Protein AF-A0A150AHQ7-F1 (afdb_monomer)

Nearest PDB structures (foldseek):
  6p7l-assembly1_D  TM=4.219E-01  e=3.332E-02  Streptomyces sp. CM020
  6p7l-assembly1_A  TM=2.938E-01  e=3.131E-02  Streptomyces sp. CM020
  6p7l-assembly2_C  TM=2.976E-01  e=4.847E-02  Streptomyces sp. CM020
  3eby-assembly1_A  TM=2.544E-01  e=2.152E-02  Novosphingobium aromaticivorans DSM 12444
  3d6l-assembly1_A  TM=4.785E-01  e=8.053E-01  Campylobacter jejuni

Sequence (158 aa):
MKNIIIILFLFGAMKSNAQSYNETDSLYLIAFEKYSIQLDSFYTKYSENNEQYSMIFIERTDLIKNLPDSIGERKIVTLNNENLKEVYKKYDWKLIQLKVFPIEIKKGQIEITFIPYHGEMDKKGNLNLGLSDWTNIFFQYDCNQKKWIYERTENGGI

Radius of gyration: 21.39 Å; Cα contacts (8 Å, |Δi|>4): 233; chains: 1; bounding box: 39×86×50 Å

Structure (mmCIF, N/CA/C/O backbone):
data_AF-A0A150AHQ7-F1
#
_entry.id   AF-A0A150AHQ7-F1
#
loop_
_atom_site.group_PDB
_atom_site.id
_atom_site.type_symbol
_atom_site.label_atom_id
_atom_site.label_alt_id
_atom_site.label_comp_id
_atom_site.label_asym_id
_atom_site.label_entity_id
_atom_site.label_seq_id
_atom_site.pdbx_PDB_ins_code
_atom_site.Cartn_x
_atom_site.Cartn_y
_atom_site.Cartn_z
_atom_site.occupancy
_atom_site.B_iso_or_equiv
_atom_site.auth_seq_id
_atom_site.auth_comp_id
_atom_site.auth_asym_id
_atom_site.auth_atom_id
_atom_site.pdbx_PDB_model_num
ATOM 1 N N . MET A 1 1 ? -12.452 69.415 8.967 1.00 41.22 1 MET A N 1
ATOM 2 C CA . MET A 1 1 ? -12.583 68.598 7.741 1.00 41.22 1 MET A CA 1
ATOM 3 C C . MET A 1 1 ? -12.305 67.148 8.103 1.00 41.22 1 MET A C 1
ATOM 5 O O . MET A 1 1 ? -11.332 66.889 8.795 1.00 41.22 1 MET A O 1
ATOM 9 N N . LYS A 1 2 ? -13.234 66.256 7.744 1.00 40.34 2 LYS A N 1
ATOM 10 C CA . LYS A 1 2 ? -13.235 64.817 8.046 1.00 40.34 2 LYS A CA 1
ATOM 11 C C . LYS A 1 2 ? -12.168 64.101 7.213 1.00 40.34 2 LYS A C 1
ATOM 13 O O . LYS A 1 2 ? -12.232 64.210 5.997 1.00 40.34 2 LYS A O 1
ATOM 18 N N . ASN A 1 3 ? -11.310 63.302 7.844 1.00 41.50 3 ASN A N 1
ATOM 19 C CA . ASN A 1 3 ? -10.583 62.226 7.168 1.00 41.50 3 ASN A CA 1
ATOM 20 C C . ASN A 1 3 ? -11.010 60.905 7.812 1.00 41.50 3 AS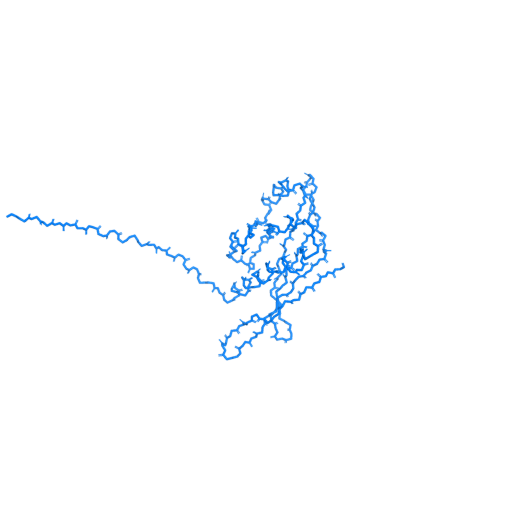N A C 1
ATOM 22 O O . ASN A 1 3 ? -10.592 60.576 8.918 1.00 41.50 3 ASN A O 1
ATOM 26 N N . ILE A 1 4 ? -11.912 60.193 7.137 1.00 53.56 4 ILE A N 1
ATOM 27 C CA . ILE A 1 4 ? -12.316 58.831 7.486 1.00 53.56 4 ILE A CA 1
ATOM 28 C C . ILE A 1 4 ? -11.344 57.894 6.769 1.00 53.56 4 ILE A C 1
ATOM 30 O O . ILE A 1 4 ? -11.283 57.882 5.542 1.00 53.56 4 ILE A O 1
ATOM 34 N N . ILE A 1 5 ? -10.580 57.131 7.545 1.00 46.94 5 ILE A N 1
ATOM 35 C CA . ILE A 1 5 ? -9.763 56.020 7.060 1.00 46.94 5 ILE A CA 1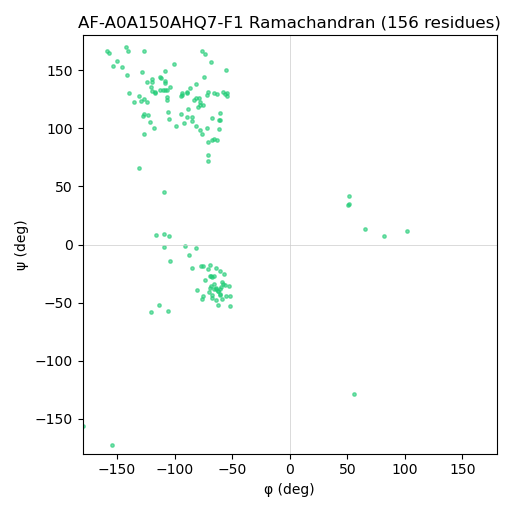
ATOM 36 C C . ILE A 1 5 ? -10.704 54.823 6.871 1.00 46.94 5 ILE A C 1
ATOM 38 O O . ILE A 1 5 ? -11.312 54.358 7.832 1.00 46.94 5 ILE A O 1
ATOM 42 N N . ILE A 1 6 ? -10.835 54.331 5.638 1.00 47.34 6 ILE A N 1
ATOM 43 C CA . ILE A 1 6 ? -11.558 53.093 5.325 1.00 47.34 6 ILE A CA 1
ATOM 44 C C . ILE A 1 6 ? -10.513 51.981 5.192 1.00 47.34 6 ILE A C 1
ATOM 46 O O . ILE A 1 6 ? -9.823 51.892 4.181 1.00 47.34 6 ILE A O 1
ATOM 50 N N . ILE A 1 7 ? -10.378 51.145 6.224 1.00 50.25 7 ILE A N 1
ATOM 51 C CA . ILE A 1 7 ? -9.621 49.889 6.142 1.00 50.25 7 ILE A CA 1
ATOM 52 C C . ILE A 1 7 ? -10.578 48.830 5.592 1.00 50.25 7 ILE A C 1
ATOM 54 O O . ILE A 1 7 ? -11.490 48.380 6.284 1.00 50.25 7 ILE A O 1
ATOM 58 N N . LEU A 1 8 ? -10.385 48.455 4.327 1.00 45.03 8 LEU A N 1
ATOM 59 C CA . LEU A 1 8 ? -11.092 47.347 3.693 1.00 45.03 8 LEU A CA 1
ATOM 60 C C . LEU A 1 8 ? -10.456 46.027 4.166 1.00 45.03 8 LEU A C 1
ATOM 62 O O . LEU A 1 8 ? -9.418 45.608 3.658 1.00 45.03 8 LEU A O 1
ATOM 66 N N . PHE A 1 9 ? -11.065 45.371 5.154 1.00 46.94 9 PHE A N 1
ATOM 67 C CA . PHE A 1 9 ? -10.734 43.988 5.506 1.00 46.94 9 PHE A CA 1
ATOM 68 C C . PHE A 1 9 ? -11.362 43.054 4.461 1.00 46.94 9 PHE A C 1
ATOM 70 O O . PHE A 1 9 ? -12.534 42.688 4.548 1.00 46.94 9 PHE A O 1
ATOM 77 N N . LEU A 1 10 ? -10.582 42.682 3.445 1.00 46.69 10 LEU A N 1
ATOM 78 C CA . LEU A 1 10 ? -10.907 41.580 2.541 1.00 46.69 10 LEU A CA 1
ATOM 79 C C . LEU A 1 10 ? -10.743 40.261 3.308 1.00 46.69 10 LEU A C 1
ATOM 81 O O . LEU A 1 10 ? -9.676 39.651 3.311 1.00 46.69 10 LEU A O 1
ATOM 85 N N . PHE A 1 11 ? -11.812 39.820 3.971 1.00 52.62 11 PHE A N 1
ATOM 86 C CA . PHE A 1 11 ? -11.950 38.433 4.407 1.00 52.62 11 PHE A CA 1
ATOM 87 C C . PHE A 1 11 ? -12.088 37.555 3.160 1.00 52.62 11 PHE A C 1
ATOM 89 O O . PHE A 1 11 ? -13.183 37.321 2.649 1.00 52.62 11 PHE A O 1
ATOM 96 N N . GLY A 1 12 ? -10.952 37.090 2.642 1.00 49.53 12 GLY A N 1
ATOM 97 C CA . GLY A 1 12 ? -10.919 35.977 1.709 1.00 49.53 12 GLY A CA 1
ATOM 98 C C . GLY A 1 12 ? -11.502 34.757 2.410 1.00 49.53 12 GLY A C 1
ATOM 99 O O . GLY A 1 12 ? -10.880 34.201 3.311 1.00 49.53 12 GLY A O 1
ATOM 100 N N . ALA A 1 13 ? -12.714 34.364 2.022 1.00 52.66 13 ALA A N 1
ATOM 101 C CA . ALA A 1 13 ? -13.303 33.100 2.422 1.00 52.66 13 ALA A CA 1
ATOM 102 C C . ALA A 1 13 ? -12.439 31.967 1.849 1.00 52.66 13 ALA A C 1
ATOM 104 O O . ALA A 1 13 ? -12.650 31.508 0.727 1.00 52.66 13 ALA A O 1
ATOM 105 N N . MET A 1 14 ? -11.435 31.535 2.613 1.00 49.03 14 MET A N 1
ATOM 106 C CA . MET A 1 14 ? -10.787 30.252 2.398 1.00 49.03 14 MET A CA 1
ATOM 107 C C . MET A 1 14 ? -11.865 29.190 2.595 1.00 49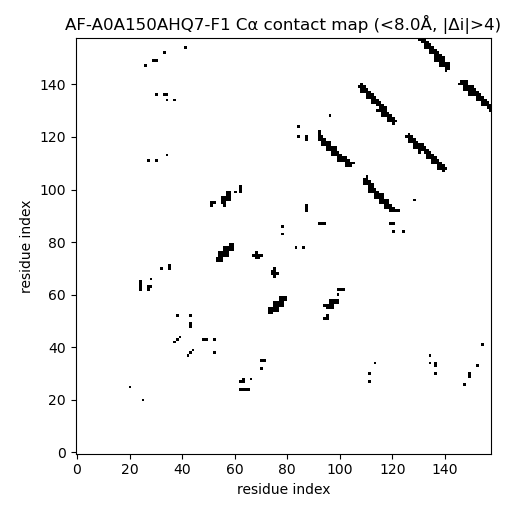.03 14 MET A C 1
ATOM 109 O O . MET A 1 14 ? -12.222 28.850 3.720 1.00 49.03 14 MET A O 1
ATOM 113 N N . LYS A 1 15 ? -12.428 28.689 1.492 1.00 39.56 15 LYS A N 1
ATOM 114 C CA . LYS A 1 15 ? -13.170 27.432 1.510 1.00 39.56 15 LYS A CA 1
ATOM 115 C C . LYS A 1 15 ? -12.154 26.342 1.827 1.00 39.56 15 LYS A C 1
ATOM 117 O O . LYS A 1 15 ? -11.504 25.817 0.927 1.00 39.56 15 LYS A O 1
ATOM 122 N N . SER A 1 16 ? -11.973 26.039 3.109 1.00 45.16 16 SER A N 1
ATOM 123 C CA . SER A 1 16 ? -11.368 24.780 3.504 1.00 45.16 16 SER A CA 1
ATOM 124 C C . SER A 1 16 ? -12.294 23.686 2.982 1.00 45.16 16 SER A C 1
ATOM 126 O O . SER A 1 16 ? -13.411 23.500 3.461 1.00 45.16 16 SER A O 1
ATOM 128 N N . ASN A 1 17 ? -11.860 22.981 1.940 1.00 41.31 17 ASN A N 1
ATOM 129 C CA . ASN A 1 17 ? -12.479 21.723 1.549 1.00 41.31 17 ASN A CA 1
ATOM 130 C C . ASN A 1 17 ? -12.116 20.688 2.620 1.00 41.31 17 ASN A C 1
ATOM 132 O O . ASN A 1 17 ? -11.289 19.810 2.398 1.00 41.31 17 ASN A O 1
ATOM 136 N N . ALA A 1 18 ? -12.706 20.817 3.808 1.00 42.59 18 ALA A N 1
ATOM 137 C CA . ALA A 1 18 ? -12.769 19.742 4.778 1.00 42.59 18 ALA A CA 1
ATOM 138 C C . ALA A 1 18 ? -13.745 18.705 4.213 1.00 42.59 18 ALA A C 1
ATOM 140 O O . ALA A 1 18 ? -14.920 18.670 4.571 1.00 42.59 18 ALA A O 1
ATOM 141 N N . GLN A 1 19 ? -13.291 17.914 3.239 1.00 52.06 19 GLN A N 1
ATOM 142 C CA . GLN A 1 19 ? -14.011 16.709 2.857 1.00 52.06 19 GLN A CA 1
ATOM 143 C C . GLN A 1 19 ? -14.055 15.826 4.105 1.00 52.06 19 GLN A C 1
ATOM 145 O O . GLN A 1 19 ? -13.013 15.406 4.606 1.00 52.06 19 GLN A O 1
ATOM 150 N N . SER A 1 20 ? -15.249 15.618 4.664 1.00 51.00 20 SER A N 1
ATOM 151 C CA . SER A 1 20 ? -15.403 14.722 5.803 1.00 51.00 20 SER A CA 1
ATOM 152 C C . SER A 1 20 ? -15.119 13.306 5.317 1.00 51.00 20 SER A C 1
ATOM 154 O O . SER A 1 20 ? -15.907 12.744 4.553 1.00 51.00 20 SER A O 1
ATOM 156 N N . TYR A 1 21 ? -13.987 12.746 5.729 1.00 58.97 21 TYR A N 1
ATOM 157 C CA . TYR A 1 21 ? -13.704 11.328 5.553 1.00 58.97 21 TYR A CA 1
ATOM 158 C C . TYR A 1 21 ? -14.846 10.521 6.172 1.00 58.97 21 TYR A C 1
ATOM 160 O O . TYR A 1 21 ? -15.255 10.796 7.304 1.00 58.97 21 TYR A O 1
ATOM 168 N N . ASN A 1 22 ? -15.394 9.561 5.427 1.00 69.56 22 ASN A N 1
ATOM 169 C CA . ASN A 1 22 ? -16.320 8.610 6.033 1.00 69.56 22 ASN A CA 1
ATOM 170 C C . ASN A 1 22 ? -15.523 7.611 6.906 1.00 69.56 22 ASN A C 1
ATOM 172 O O . ASN A 1 22 ? -14.299 7.516 6.800 1.00 69.56 22 ASN A O 1
ATOM 176 N N . GLU A 1 23 ? -16.199 6.883 7.797 1.00 72.69 23 GLU A N 1
ATOM 177 C CA . GLU A 1 23 ? -15.543 5.949 8.730 1.00 72.69 23 GLU A CA 1
ATOM 178 C C . GLU A 1 23 ? -14.687 4.894 8.003 1.00 72.69 23 GLU A C 1
ATOM 180 O O . GLU A 1 23 ? -13.600 4.547 8.461 1.00 72.69 23 GLU A O 1
ATOM 185 N N . THR A 1 24 ? -15.125 4.444 6.825 1.00 71.94 24 THR A N 1
ATOM 186 C CA . THR A 1 24 ? -14.380 3.509 5.973 1.00 71.94 24 THR A CA 1
ATOM 187 C C . THR A 1 24 ? -13.111 4.132 5.391 1.00 71.94 24 THR A C 1
ATOM 189 O O . THR A 1 24 ? -12.056 3.501 5.434 1.00 71.94 24 THR A O 1
ATOM 192 N N . ASP A 1 25 ? -13.172 5.376 4.910 1.00 75.69 25 ASP A N 1
ATOM 193 C CA . ASP A 1 25 ? -11.991 6.099 4.427 1.00 75.69 25 ASP A CA 1
ATOM 194 C C . ASP A 1 25 ? -10.963 6.249 5.565 1.00 75.69 25 ASP A C 1
ATOM 196 O O . ASP A 1 25 ? -9.762 6.084 5.352 1.00 75.69 25 ASP A O 1
ATOM 200 N N . SER A 1 26 ? -11.433 6.487 6.798 1.00 84.19 26 SER A N 1
ATOM 201 C CA . SER A 1 26 ? -10.568 6.555 7.981 1.00 84.19 26 SER A CA 1
ATOM 202 C C . SER A 1 26 ? -9.875 5.223 8.283 1.00 84.19 26 SER A C 1
ATOM 204 O O . SER A 1 26 ? -8.717 5.231 8.696 1.00 84.19 26 SER A O 1
ATOM 206 N N . LEU A 1 27 ? -10.549 4.086 8.085 1.00 93.19 27 LEU A N 1
ATOM 207 C CA . LEU A 1 27 ? -9.959 2.763 8.303 1.00 93.19 27 LEU A CA 1
ATOM 208 C C . LEU A 1 27 ? -8.852 2.458 7.298 1.00 93.19 27 LEU A C 1
ATOM 210 O O . LEU A 1 27 ? -7.775 2.027 7.702 1.00 93.19 27 LEU A O 1
ATOM 214 N N . TYR A 1 28 ? -9.083 2.726 6.012 1.00 94.25 28 TYR A N 1
ATOM 215 C CA . TYR A 1 28 ? -8.064 2.531 4.983 1.00 94.25 28 TYR A CA 1
ATOM 216 C C . TYR A 1 28 ? -6.838 3.414 5.196 1.00 94.25 28 TYR A C 1
ATOM 218 O O . TYR A 1 28 ? -5.719 2.935 5.028 1.00 94.25 28 TYR A O 1
ATOM 226 N N . LEU A 1 29 ? -7.028 4.673 5.601 1.00 91.62 29 LEU A N 1
ATOM 227 C CA . LEU A 1 29 ? -5.914 5.570 5.904 1.00 91.62 29 LEU A CA 1
ATOM 228 C C . LEU A 1 29 ? -5.093 5.069 7.094 1.00 91.62 29 LEU A C 1
ATOM 230 O O . LEU A 1 29 ? -3.877 4.945 6.972 1.00 91.62 29 LEU A O 1
ATOM 234 N N . ILE A 1 30 ? -5.741 4.685 8.201 1.00 93.88 30 ILE A N 1
ATOM 235 C CA . ILE A 1 30 ? -5.037 4.101 9.355 1.00 93.88 30 ILE A CA 1
ATOM 236 C C . ILE A 1 30 ? -4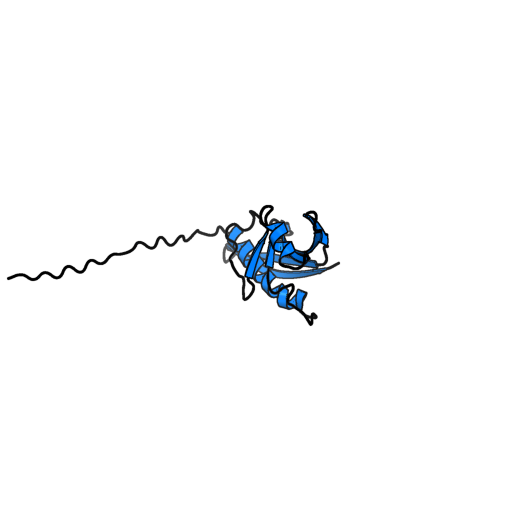.322 2.811 8.942 1.00 93.88 30 ILE A C 1
ATOM 238 O O . ILE A 1 30 ? -3.173 2.588 9.317 1.00 93.88 30 ILE A O 1
ATOM 242 N N . ALA A 1 31 ? -4.972 1.953 8.156 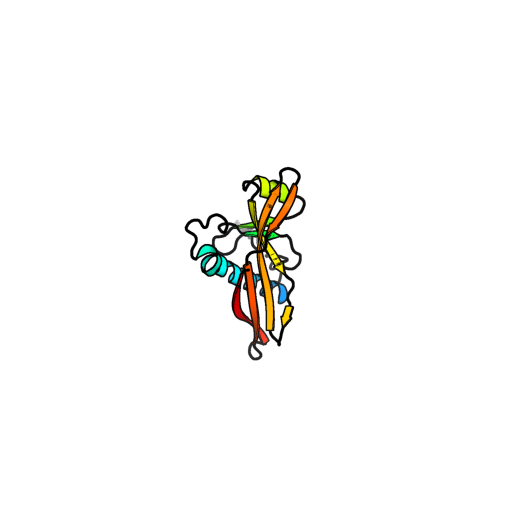1.00 96.00 31 ALA A N 1
ATOM 243 C CA . ALA A 1 31 ? -4.371 0.708 7.698 1.00 96.00 31 ALA A CA 1
ATOM 244 C C . ALA A 1 31 ? -3.138 0.972 6.827 1.00 96.00 31 ALA A C 1
ATOM 246 O O . ALA A 1 31 ? -2.108 0.320 6.990 1.00 96.00 31 ALA A O 1
ATOM 247 N N . PHE A 1 32 ? -3.209 1.982 5.964 1.00 94.75 32 PHE A N 1
ATOM 248 C CA . PHE A 1 32 ? -2.102 2.370 5.108 1.00 94.75 32 PHE A CA 1
ATOM 249 C C . PHE A 1 32 ? -0.940 2.982 5.902 1.00 94.75 32 PHE A C 1
ATOM 251 O O . PHE A 1 32 ? 0.217 2.654 5.641 1.00 94.75 32 PHE A O 1
ATOM 258 N N . GLU A 1 33 ? -1.224 3.773 6.941 1.00 93.94 33 GLU A N 1
ATOM 259 C CA . GLU A 1 33 ? -0.213 4.234 7.901 1.00 93.94 33 GLU A CA 1
ATOM 260 C C . GLU A 1 33 ? 0.483 3.054 8.580 1.00 93.94 33 GLU A C 1
ATOM 262 O O . GLU A 1 33 ? 1.713 3.002 8.632 1.00 93.94 33 GLU A O 1
ATOM 267 N N . LYS A 1 34 ? -0.277 2.060 9.053 1.00 96.75 34 LYS A N 1
ATOM 268 C CA . LYS A 1 34 ? 0.297 0.863 9.683 1.00 96.75 34 LYS A CA 1
ATOM 269 C C . LYS A 1 34 ? 1.103 0.010 8.712 1.00 96.75 34 LYS A C 1
ATOM 271 O O . LYS A 1 34 ? 2.163 -0.480 9.101 1.00 96.75 34 LYS A O 1
ATOM 276 N N . TYR A 1 35 ? 0.658 -0.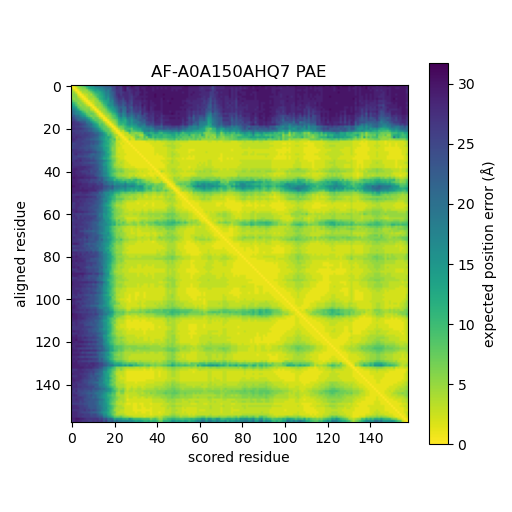120 7.465 1.00 95.69 35 TYR A N 1
ATOM 277 C CA . TYR A 1 35 ? 1.430 -0.746 6.396 1.00 95.69 35 TYR A CA 1
ATOM 278 C C . TYR A 1 35 ? 2.745 0.001 6.136 1.00 95.69 35 TYR A C 1
ATOM 280 O O . TYR A 1 35 ? 3.791 -0.632 6.028 1.00 95.69 35 TYR A O 1
ATOM 288 N N . SER A 1 36 ? 2.731 1.339 6.115 1.00 93.75 36 SER A N 1
ATOM 289 C CA . SER A 1 36 ? 3.947 2.131 5.879 1.00 93.75 36 SER A CA 1
ATOM 290 C C . SER A 1 36 ? 5.047 1.863 6.913 1.00 93.75 36 SER A C 1
ATOM 292 O O . SER A 1 36 ? 6.221 1.853 6.562 1.00 93.75 36 SER A O 1
ATOM 294 N N . ILE A 1 37 ? 4.668 1.552 8.158 1.00 94.06 37 ILE A N 1
ATOM 295 C CA . ILE A 1 37 ? 5.602 1.140 9.216 1.00 94.06 37 ILE A CA 1
ATOM 296 C C . ILE A 1 37 ? 6.197 -0.246 8.911 1.00 94.06 37 ILE A C 1
ATOM 298 O O . ILE A 1 37 ? 7.370 -0.490 9.189 1.00 94.06 37 ILE A O 1
ATOM 302 N N . GLN A 1 38 ? 5.412 -1.155 8.317 1.00 94.31 38 GLN A N 1
ATOM 303 C CA . GLN A 1 38 ? 5.885 -2.496 7.955 1.00 94.31 38 GLN A CA 1
ATOM 304 C C . GLN A 1 38 ? 6.911 -2.483 6.829 1.00 94.31 38 GLN A C 1
ATOM 306 O O . GLN A 1 38 ? 7.757 -3.376 6.793 1.00 94.31 38 GLN A O 1
ATOM 311 N N . LEU A 1 39 ? 6.875 -1.478 5.946 1.00 91.88 39 LEU A N 1
ATOM 312 C CA . LEU A 1 39 ? 7.920 -1.288 4.937 1.00 91.88 39 LEU A CA 1
ATOM 313 C C . LEU A 1 39 ? 9.302 -1.279 5.591 1.00 91.88 39 LEU A C 1
ATOM 315 O O . LEU A 1 39 ? 10.174 -2.007 5.133 1.00 91.88 39 LEU A O 1
ATOM 319 N N . ASP A 1 40 ? 9.446 -0.567 6.711 1.00 89.56 40 ASP A N 1
ATOM 320 C CA . ASP A 1 40 ? 10.691 -0.509 7.477 1.00 89.56 40 ASP A CA 1
ATOM 321 C C . ASP A 1 40 ? 10.942 -1.777 8.310 1.00 89.56 40 ASP A C 1
ATOM 323 O O . ASP A 1 40 ? 12.045 -2.333 8.318 1.00 89.56 40 ASP A O 1
ATOM 327 N N . SER A 1 41 ? 9.921 -2.247 9.035 1.00 89.62 41 SER A N 1
ATOM 328 C CA . SER A 1 41 ? 10.096 -3.283 10.062 1.00 89.62 41 SER A CA 1
ATOM 329 C C . SER A 1 41 ? 10.068 -4.722 9.551 1.00 89.62 41 SER A C 1
ATOM 331 O O . SER A 1 41 ? 10.531 -5.618 10.259 1.00 89.62 41 SER A O 1
ATOM 333 N N . PHE A 1 42 ? 9.507 -4.965 8.368 1.00 90.81 42 PHE A N 1
ATOM 334 C CA . PHE A 1 42 ? 9.369 -6.296 7.779 1.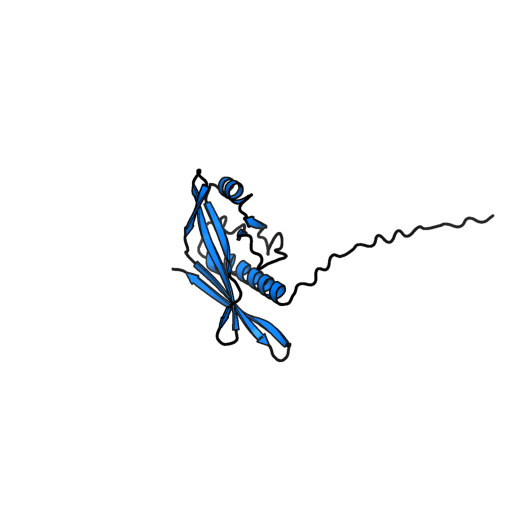00 90.81 42 PHE A CA 1
ATOM 335 C C . PHE A 1 42 ? 10.091 -6.378 6.434 1.00 90.81 42 PHE A C 1
ATOM 337 O O . PHE A 1 42 ? 11.033 -7.157 6.301 1.00 90.81 42 PHE A O 1
ATOM 344 N N . TYR A 1 43 ? 9.720 -5.525 5.478 1.00 88.56 43 TYR A N 1
ATOM 345 C CA . TYR A 1 43 ? 10.181 -5.643 4.092 1.00 88.56 43 TYR A CA 1
ATOM 346 C C . TYR A 1 43 ? 11.640 -5.229 3.877 1.00 88.56 43 TYR A C 1
ATOM 348 O O . TYR A 1 43 ? 12.318 -5.781 3.013 1.00 88.56 43 TYR A O 1
ATOM 356 N N . THR A 1 44 ? 12.148 -4.283 4.667 1.00 86.31 44 THR A N 1
ATOM 357 C CA . THR A 1 44 ? 13.535 -3.805 4.553 1.00 86.31 44 THR A CA 1
ATOM 358 C C . THR A 1 44 ? 14.441 -4.233 5.698 1.00 86.31 44 THR A C 1
ATOM 360 O O . THR A 1 44 ? 15.628 -3.918 5.688 1.00 86.31 44 THR A O 1
ATOM 363 N N . LYS A 1 45 ? 13.916 -4.951 6.698 1.00 82.06 45 LYS A N 1
ATOM 364 C CA . LYS A 1 45 ? 14.622 -5.235 7.960 1.00 82.06 45 LYS A CA 1
ATOM 365 C C . LYS A 1 45 ? 16.012 -5.855 7.768 1.00 82.06 45 LYS A C 1
ATOM 367 O O . LYS A 1 45 ? 16.912 -5.588 8.559 1.00 82.06 45 LYS A O 1
ATOM 372 N N . TYR A 1 46 ? 16.161 -6.695 6.747 1.00 75.69 46 TYR A N 1
ATOM 373 C CA . TYR A 1 46 ? 17.398 -7.416 6.438 1.00 75.69 46 TYR A CA 1
ATOM 374 C C . TYR A 1 46 ? 18.011 -7.014 5.093 1.00 75.69 46 TYR A C 1
ATOM 376 O O . TYR A 1 46 ? 18.937 -7.674 4.633 1.00 75.69 46 TYR A O 1
ATOM 384 N N . SER A 1 47 ? 17.487 -5.971 4.445 1.00 76.31 47 SER A N 1
ATOM 385 C CA . SER A 1 47 ? 17.994 -5.536 3.149 1.00 76.31 47 SER A CA 1
ATOM 386 C C . SER A 1 47 ? 19.039 -4.436 3.322 1.00 76.31 47 SER A C 1
ATOM 388 O O . SER A 1 47 ? 18.825 -3.449 4.026 1.00 76.31 47 SER A O 1
ATOM 390 N N . GLU A 1 48 ? 20.182 -4.612 2.659 1.00 65.69 48 GLU A N 1
ATOM 391 C CA . GLU A 1 48 ? 21.239 -3.598 2.574 1.00 65.69 48 GLU A CA 1
ATOM 392 C C . GLU A 1 48 ? 20.872 -2.470 1.593 1.00 65.69 48 GLU A C 1
ATOM 394 O O . GLU A 1 48 ? 21.429 -1.377 1.672 1.00 65.69 48 GLU A O 1
ATOM 399 N N . ASN A 1 49 ? 19.907 -2.712 0.693 1.00 68.25 49 ASN A N 1
ATOM 400 C CA . ASN A 1 49 ? 19.395 -1.728 -0.256 1.00 68.25 49 ASN A CA 1
ATOM 401 C C . ASN A 1 49 ? 17.862 -1.634 -0.176 1.00 68.25 49 ASN A C 1
ATOM 403 O O . ASN A 1 49 ? 17.133 -2.540 -0.584 1.00 68.25 49 ASN A O 1
ATOM 407 N N . ASN A 1 50 ? 17.376 -0.501 0.329 1.00 77.88 50 ASN A N 1
ATOM 408 C CA . ASN A 1 50 ? 15.953 -0.254 0.574 1.00 77.88 50 ASN A CA 1
ATOM 409 C C . ASN A 1 50 ? 15.319 0.681 -0.459 1.00 77.88 50 ASN A C 1
ATOM 411 O O . ASN A 1 50 ? 14.161 1.073 -0.308 1.00 77.88 50 ASN A O 1
ATOM 415 N N . GLU A 1 51 ? 16.052 1.033 -1.518 1.00 82.94 51 GLU A N 1
ATOM 416 C CA . GLU A 1 51 ? 15.599 1.999 -2.521 1.00 82.94 51 GLU A CA 1
ATOM 417 C C . GLU A 1 51 ? 14.284 1.575 -3.184 1.00 82.94 51 GLU A C 1
ATOM 419 O O . GLU A 1 51 ? 13.429 2.426 -3.437 1.00 82.94 51 GLU A O 1
ATOM 424 N N . GLN A 1 52 ? 14.058 0.270 -3.367 1.00 84.94 52 GLN A N 1
ATOM 425 C CA . GLN A 1 52 ? 12.822 -0.255 -3.961 1.00 84.94 52 GLN A CA 1
ATOM 426 C C . GLN A 1 52 ? 11.557 0.025 -3.125 1.00 84.94 52 GLN A C 1
ATOM 428 O O . GLN A 1 52 ? 10.458 0.012 -3.673 1.00 84.94 52 GLN A O 1
ATOM 433 N N . TYR A 1 53 ? 11.706 0.313 -1.825 1.00 88.19 53 TYR A N 1
ATOM 434 C CA . TYR A 1 53 ? 10.619 0.671 -0.903 1.00 88.19 53 TYR A CA 1
ATOM 435 C C . TYR A 1 53 ? 10.645 2.155 -0.490 1.00 88.19 53 TYR A C 1
ATOM 437 O O . TYR A 1 53 ? 9.903 2.563 0.406 1.00 88.19 53 TYR A O 1
ATOM 445 N N . SER A 1 54 ? 11.490 2.982 -1.120 1.00 89.12 54 SER A N 1
ATOM 446 C CA . SER A 1 54 ? 11.557 4.436 -0.871 1.00 89.12 54 SER A CA 1
ATOM 447 C C . SER A 1 54 ? 10.343 5.201 -1.418 1.00 89.12 54 SER A C 1
ATOM 449 O O . SER A 1 54 ? 10.024 6.303 -0.966 1.00 89.12 54 SER A O 1
ATOM 451 N N . MET A 1 55 ? 9.640 4.603 -2.382 1.00 93.94 55 MET A N 1
ATOM 452 C CA . MET A 1 55 ? 8.400 5.102 -2.966 1.00 93.94 55 MET A CA 1
ATOM 453 C C . MET A 1 55 ? 7.336 4.017 -2.928 1.00 93.94 55 MET A C 1
ATOM 455 O O . MET A 1 55 ? 7.635 2.830 -3.043 1.00 93.94 55 MET A O 1
ATOM 459 N N . ILE A 1 56 ? 6.082 4.439 -2.791 1.00 95.81 56 ILE A N 1
ATOM 460 C CA . ILE A 1 56 ? 4.933 3.542 -2.829 1.00 95.81 56 ILE A CA 1
ATOM 461 C C . ILE A 1 56 ? 4.235 3.723 -4.171 1.00 95.81 56 ILE A C 1
ATOM 463 O O . ILE A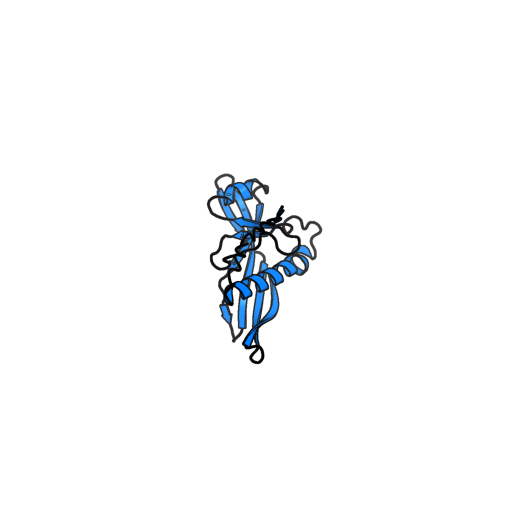 1 56 ? 3.582 4.740 -4.407 1.00 95.81 56 ILE A O 1
ATOM 467 N N . PHE A 1 57 ? 4.361 2.730 -5.046 1.00 96.88 57 PHE A N 1
ATOM 468 C CA . PHE A 1 57 ? 3.616 2.677 -6.299 1.00 96.88 57 PHE A CA 1
ATOM 469 C C . PHE A 1 57 ? 2.333 1.894 -6.073 1.00 96.88 57 PHE A C 1
ATOM 471 O O . PHE A 1 57 ? 2.368 0.676 -5.958 1.00 96.88 57 PHE A O 1
ATOM 478 N N . ILE A 1 58 ? 1.203 2.577 -5.977 1.00 96.25 58 ILE A N 1
ATOM 479 C CA . ILE A 1 58 ? -0.078 1.965 -5.615 1.00 96.25 58 ILE A CA 1
ATOM 480 C C . ILE A 1 58 ? -1.007 1.903 -6.816 1.00 96.25 58 ILE A C 1
ATOM 482 O O . ILE A 1 58 ? -1.179 2.884 -7.535 1.00 96.25 58 ILE A O 1
ATOM 486 N N . GLU A 1 59 ? -1.619 0.747 -7.043 1.00 95.06 59 GLU A N 1
ATOM 487 C CA . GLU A 1 59 ? -2.659 0.603 -8.057 1.00 95.06 59 GLU A CA 1
ATOM 488 C C . GLU A 1 59 ? -3.867 1.478 -7.714 1.00 95.06 59 GLU A C 1
ATOM 490 O O . GLU A 1 59 ? -4.374 1.444 -6.589 1.00 95.06 59 GLU A O 1
ATOM 495 N N . ARG A 1 60 ? -4.334 2.277 -8.683 1.00 92.62 60 ARG A N 1
ATOM 496 C CA . ARG A 1 60 ? -5.528 3.106 -8.514 1.00 92.62 60 ARG A CA 1
ATOM 497 C C . ARG A 1 60 ? -6.695 2.228 -8.075 1.00 92.62 60 ARG A C 1
ATOM 499 O O . ARG A 1 60 ? -7.036 1.255 -8.740 1.00 92.62 60 ARG A O 1
ATOM 506 N N . THR A 1 61 ? -7.334 2.630 -6.986 1.00 90.00 61 THR A N 1
ATOM 507 C CA . THR A 1 61 ? -8.464 1.921 -6.395 1.00 90.00 61 THR A CA 1
ATOM 508 C C . THR A 1 61 ? -9.499 2.916 -5.886 1.00 90.00 61 THR A C 1
ATOM 510 O O . THR A 1 61 ? -9.142 3.987 -5.398 1.00 90.00 61 THR A O 1
ATOM 513 N N . ASP A 1 62 ? -10.779 2.556 -5.971 1.00 89.38 62 ASP A N 1
ATOM 514 C CA . ASP A 1 62 ? -11.880 3.354 -5.414 1.00 89.38 62 ASP A CA 1
ATOM 515 C C . ASP A 1 62 ? -12.062 3.126 -3.901 1.00 89.38 62 ASP A C 1
ATOM 517 O O . ASP A 1 62 ? -12.889 3.778 -3.263 1.00 89.38 62 ASP A O 1
ATOM 521 N N . LEU A 1 63 ? -11.275 2.212 -3.317 1.00 88.62 63 LEU A N 1
ATOM 522 C CA . LEU A 1 63 ? -11.275 1.903 -1.885 1.00 88.62 63 LEU A CA 1
ATOM 523 C C . LEU A 1 63 ? -10.709 3.051 -1.036 1.00 88.62 63 LEU A C 1
ATOM 525 O O . LEU A 1 63 ? -11.083 3.198 0.123 1.00 88.62 63 LEU A O 1
ATOM 529 N N . ILE A 1 64 ? -9.820 3.869 -1.611 1.00 84.75 64 ILE A N 1
ATOM 530 C CA . ILE A 1 64 ? -9.182 5.000 -0.931 1.00 84.75 64 ILE A CA 1
ATOM 531 C C . ILE A 1 64 ? -9.400 6.257 -1.771 1.00 84.75 64 ILE A C 1
ATOM 533 O O . ILE A 1 64 ? -8.648 6.540 -2.700 1.00 84.75 64 ILE A O 1
ATOM 537 N N . LYS A 1 65 ? -10.446 7.027 -1.453 1.00 77.19 65 LYS A N 1
ATOM 538 C CA . LYS A 1 65 ? -10.845 8.199 -2.256 1.00 77.19 65 LYS A CA 1
ATOM 539 C C . LYS A 1 65 ? -9.816 9.330 -2.255 1.00 77.19 65 LYS A C 1
ATOM 541 O O . LYS A 1 65 ? -9.665 10.015 -3.260 1.00 77.19 65 LYS A O 1
ATOM 546 N N . ASN A 1 66 ? -9.122 9.508 -1.135 1.00 77.94 66 ASN A N 1
ATOM 547 C CA . ASN A 1 66 ? -8.235 10.638 -0.869 1.00 77.94 66 ASN A CA 1
ATOM 548 C C . ASN A 1 66 ? -6.887 10.126 -0.362 1.00 77.94 66 ASN A C 1
ATOM 550 O O . ASN A 1 66 ? -6.528 10.300 0.803 1.00 77.94 66 ASN A O 1
ATOM 554 N N . LEU A 1 67 ? -6.170 9.423 -1.233 1.00 86.00 67 LEU A N 1
ATOM 555 C CA . LEU A 1 67 ? -4.826 8.972 -0.918 1.00 86.00 67 LEU A CA 1
ATOM 556 C C . LEU A 1 67 ? -3.897 10.194 -0.780 1.00 86.00 67 LEU A C 1
ATOM 558 O O . LEU A 1 67 ? -3.918 11.050 -1.666 1.00 86.00 67 LEU A O 1
ATOM 562 N N . PRO A 1 68 ? -3.107 10.312 0.300 1.00 89.00 68 PRO A N 1
ATOM 563 C CA . PRO A 1 68 ? -2.172 11.421 0.437 1.00 89.00 68 PRO A CA 1
ATOM 564 C C . PRO A 1 68 ? -1.034 11.308 -0.590 1.00 89.00 68 PRO A C 1
ATOM 566 O O . PRO A 1 68 ? -0.703 10.214 -1.043 1.00 89.00 68 PRO A O 1
ATOM 569 N N . ASP A 1 69 ? -0.382 12.428 -0.910 1.00 91.50 69 ASP A N 1
ATOM 570 C CA . ASP A 1 69 ? 0.785 12.447 -1.814 1.00 91.50 69 ASP A CA 1
ATOM 571 C C . ASP A 1 69 ? 2.029 11.774 -1.196 1.00 91.50 69 ASP A C 1
ATOM 573 O O . ASP A 1 69 ? 2.987 11.413 -1.888 1.00 91.50 69 ASP A O 1
ATOM 577 N N . SER A 1 70 ? 2.031 11.606 0.127 1.00 92.25 70 SER A N 1
ATOM 578 C CA . SER A 1 70 ? 3.095 10.954 0.886 1.00 92.25 70 SER A CA 1
ATOM 579 C C . SER A 1 70 ? 2.576 10.338 2.180 1.00 92.25 70 SER A C 1
ATOM 581 O O . SER A 1 70 ? 1.614 10.836 2.765 1.00 92.25 70 SER A O 1
ATOM 583 N N . ILE A 1 71 ? 3.262 9.308 2.669 1.00 90.25 71 ILE A N 1
ATOM 584 C CA . ILE A 1 71 ? 3.028 8.719 3.989 1.00 90.25 71 ILE A CA 1
ATOM 585 C C . ILE A 1 71 ? 4.367 8.483 4.688 1.00 90.25 71 ILE A C 1
ATOM 587 O O . ILE A 1 71 ? 5.272 7.847 4.141 1.00 90.25 71 ILE A O 1
ATOM 591 N N . GLY A 1 72 ? 4.531 9.076 5.872 1.00 85.88 72 GLY A N 1
ATOM 592 C CA . GLY A 1 72 ? 5.860 9.253 6.460 1.00 85.88 72 GLY A CA 1
ATOM 593 C C . GLY A 1 72 ? 6.781 10.014 5.498 1.00 85.88 72 GLY A C 1
ATOM 594 O O . GLY A 1 72 ? 6.409 11.061 4.972 1.00 85.88 72 GLY A O 1
ATOM 595 N N . GLU A 1 73 ? 7.963 9.465 5.232 1.00 88.12 73 GLU A N 1
ATOM 596 C CA . GLU A 1 73 ? 8.953 10.045 4.310 1.00 88.12 73 GLU A CA 1
ATOM 597 C C . GLU A 1 73 ? 8.799 9.552 2.859 1.00 88.12 73 GLU A C 1
ATOM 599 O O . GLU A 1 73 ? 9.532 9.977 1.963 1.00 88.12 73 GLU A O 1
ATOM 604 N N . ARG A 1 74 ? 7.839 8.656 2.599 1.00 92.38 74 ARG A N 1
ATOM 605 C CA . ARG A 1 74 ? 7.672 8.001 1.298 1.00 92.38 74 ARG A CA 1
ATOM 606 C C . ARG A 1 74 ? 6.681 8.754 0.434 1.00 92.38 74 ARG A C 1
ATOM 608 O O . ARG A 1 74 ? 5.545 8.994 0.840 1.00 92.38 74 ARG A O 1
ATOM 615 N N . LYS A 1 75 ? 7.089 9.065 -0.796 1.00 95.19 75 LYS A N 1
ATOM 616 C CA . LYS A 1 75 ? 6.176 9.588 -1.819 1.00 95.19 75 LYS A CA 1
ATOM 617 C C . LYS A 1 75 ? 5.289 8.475 -2.355 1.00 95.19 75 LYS A C 1
ATOM 619 O O . LYS A 1 75 ? 5.742 7.341 -2.528 1.00 95.19 75 LYS A O 1
ATOM 624 N N . ILE A 1 76 ? 4.049 8.828 -2.657 1.00 95.38 76 ILE A N 1
ATOM 625 C CA . ILE A 1 76 ? 3.060 7.922 -3.220 1.00 95.38 76 ILE A CA 1
ATOM 626 C C . ILE A 1 76 ? 2.847 8.270 -4.691 1.00 95.38 76 ILE A C 1
ATOM 628 O O . ILE A 1 76 ? 2.693 9.431 -5.064 1.00 95.38 76 ILE A O 1
ATOM 632 N N . VAL A 1 77 ? 2.855 7.245 -5.538 1.00 96.38 77 VAL A N 1
ATOM 633 C CA . VAL A 1 77 ? 2.595 7.355 -6.972 1.00 96.38 77 VAL A CA 1
ATOM 634 C C . VAL A 1 77 ? 1.437 6.432 -7.318 1.00 96.38 77 VAL A C 1
ATOM 636 O O . VAL A 1 77 ? 1.570 5.210 -7.278 1.00 96.38 77 VAL A O 1
ATOM 639 N N . THR A 1 78 ? 0.301 7.020 -7.684 1.00 96.00 78 THR A N 1
ATOM 640 C CA . THR A 1 78 ? -0.876 6.265 -8.121 1.00 96.00 78 THR A CA 1
ATOM 641 C C . THR A 1 78 ? -0.703 5.792 -9.562 1.00 96.00 78 THR A C 1
ATOM 643 O O . THR A 1 78 ? -0.567 6.599 -10.485 1.00 96.00 78 THR A O 1
ATOM 646 N N . LEU A 1 79 ? -0.740 4.478 -9.760 1.00 96.31 79 LEU A N 1
ATOM 647 C CA . LEU A 1 79 ? -0.651 3.808 -11.051 1.00 96.31 79 LEU A CA 1
ATOM 648 C C . LEU A 1 79 ? -2.042 3.627 -11.664 1.00 96.31 79 LEU A C 1
ATOM 650 O O . LEU A 1 79 ? -2.959 3.128 -11.015 1.00 96.31 79 LEU A O 1
ATOM 654 N N . ASN A 1 80 ? -2.202 3.988 -12.930 1.00 94.94 80 ASN A N 1
ATOM 655 C CA . ASN A 1 80 ? -3.420 3.778 -13.708 1.00 94.94 80 ASN A CA 1
ATOM 656 C C . ASN A 1 80 ? -3.066 3.413 -15.159 1.00 94.94 80 ASN A C 1
ATOM 658 O O . ASN A 1 80 ? -1.917 3.542 -15.569 1.00 94.94 80 ASN A O 1
ATOM 662 N N . ASN A 1 81 ? -4.047 2.993 -15.959 1.00 93.44 81 ASN A N 1
ATOM 663 C CA . ASN A 1 81 ? -3.804 2.556 -17.341 1.00 93.44 81 ASN A CA 1
ATOM 664 C C . ASN A 1 81 ? -3.118 3.611 -18.230 1.00 93.44 81 ASN A C 1
ATOM 666 O O . ASN A 1 81 ? -2.466 3.245 -19.204 1.00 93.44 81 ASN A O 1
ATOM 670 N N . GLU A 1 82 ? -3.258 4.897 -17.908 1.00 95.62 82 GLU A N 1
ATOM 671 C CA . GLU A 1 82 ? -2.702 6.005 -18.688 1.00 95.62 82 GLU A CA 1
ATOM 672 C C . GLU A 1 82 ? -1.213 6.215 -18.384 1.00 95.62 82 GLU A C 1
ATOM 674 O O . GLU A 1 82 ? -0.432 6.452 -19.302 1.00 95.62 82 GLU A O 1
ATOM 679 N N . ASN A 1 83 ? -0.799 6.084 -17.117 1.00 96.94 83 ASN A N 1
ATOM 680 C CA . ASN A 1 83 ? 0.574 6.368 -16.684 1.00 96.94 83 ASN A CA 1
ATOM 681 C C . ASN A 1 83 ? 1.437 5.118 -16.433 1.00 96.94 83 ASN A C 1
ATOM 683 O O . ASN A 1 83 ? 2.661 5.235 -16.356 1.00 96.94 83 ASN A O 1
ATOM 687 N N . LEU A 1 84 ? 0.834 3.927 -16.331 1.00 96.88 84 LEU A N 1
ATOM 688 C CA . LEU A 1 84 ? 1.496 2.702 -15.869 1.00 96.88 84 LEU A CA 1
ATOM 689 C C . LEU A 1 84 ? 2.793 2.426 -16.636 1.00 96.88 84 LEU A C 1
ATOM 691 O O . LEU A 1 84 ? 3.856 2.283 -16.039 1.00 96.88 84 LEU A O 1
ATOM 695 N N . LYS A 1 85 ? 2.729 2.410 -17.972 1.00 97.31 85 LYS A N 1
ATOM 696 C CA . LYS A 1 85 ? 3.889 2.097 -18.817 1.00 97.31 85 LYS A CA 1
ATOM 697 C C . LYS A 1 85 ? 5.014 3.123 -18.681 1.00 97.31 85 LYS A C 1
ATOM 699 O O . LYS A 1 85 ? 6.187 2.756 -18.698 1.00 97.31 85 LYS A O 1
ATOM 704 N N . GLU A 1 86 ? 4.671 4.401 -18.561 1.00 97.81 86 GLU A N 1
ATOM 705 C CA . GLU A 1 86 ? 5.650 5.482 -18.424 1.00 97.81 86 GLU A CA 1
ATOM 706 C C . GLU A 1 86 ? 6.342 5.437 -17.064 1.00 97.81 86 GLU A C 1
ATOM 708 O O . GLU A 1 86 ? 7.563 5.591 -16.994 1.00 97.81 86 GLU A O 1
ATOM 713 N N . VAL A 1 87 ? 5.582 5.153 -16.001 1.00 97.62 87 VAL A N 1
ATOM 714 C CA . VAL A 1 87 ? 6.134 4.953 -14.661 1.00 97.62 87 VAL A CA 1
ATOM 715 C C . VAL A 1 87 ? 7.067 3.746 -14.659 1.00 97.62 87 VAL A C 1
ATOM 717 O O . VAL A 1 87 ? 8.231 3.906 -14.315 1.00 97.62 87 VAL A O 1
ATOM 720 N N . TYR A 1 88 ? 6.634 2.575 -15.138 1.00 97.44 88 TYR A N 1
ATOM 721 C CA . TYR A 1 88 ? 7.510 1.398 -15.217 1.00 97.44 88 TYR A CA 1
ATOM 722 C C . TYR A 1 88 ? 8.790 1.685 -16.010 1.00 97.44 88 TYR A C 1
ATOM 724 O O . TYR A 1 88 ? 9.882 1.375 -15.546 1.00 97.44 88 TYR A O 1
ATOM 732 N N . LYS A 1 89 ? 8.693 2.355 -17.164 1.00 97.38 89 LYS A N 1
ATOM 733 C CA . LYS A 1 89 ? 9.867 2.748 -17.957 1.00 97.38 89 LYS A CA 1
ATOM 734 C C . LYS A 1 89 ? 10.835 3.659 -17.189 1.00 97.38 89 LYS A C 1
ATOM 736 O O . LYS A 1 89 ? 12.039 3.546 -17.396 1.00 97.38 89 LYS A O 1
ATOM 741 N N . LYS A 1 90 ? 10.331 4.571 -16.350 1.00 96.50 90 LYS A N 1
ATOM 742 C CA . LYS A 1 90 ? 11.147 5.483 -15.526 1.00 96.50 90 LYS A CA 1
ATOM 743 C C . LYS A 1 90 ? 11.935 4.745 -14.438 1.00 96.50 90 LYS A C 1
ATOM 745 O O . LYS A 1 90 ? 12.990 5.226 -14.041 1.00 96.50 90 LYS A O 1
ATOM 750 N N . TYR A 1 91 ? 11.427 3.607 -13.979 1.00 95.00 91 TYR A N 1
ATOM 751 C CA . TYR A 1 91 ? 12.026 2.781 -12.930 1.00 95.00 91 TYR A CA 1
ATOM 752 C C . TYR A 1 91 ? 12.593 1.480 -13.511 1.00 95.00 91 TYR A C 1
ATOM 754 O O . TYR A 1 91 ? 12.337 0.399 -13.002 1.00 95.00 91 TYR A O 1
ATOM 762 N N . ASP A 1 92 ? 13.309 1.567 -14.636 1.00 95.69 92 ASP A N 1
ATOM 763 C CA . ASP A 1 92 ? 14.005 0.431 -15.263 1.00 95.69 92 ASP A CA 1
ATOM 764 C C . ASP A 1 92 ? 13.142 -0.822 -15.477 1.00 95.69 92 ASP A C 1
ATOM 766 O O . ASP A 1 92 ? 13.619 -1.956 -15.437 1.00 95.69 92 ASP A O 1
ATOM 770 N N . TRP A 1 93 ? 11.858 -0.601 -15.765 1.00 97.00 93 TRP A N 1
ATOM 771 C CA . TRP A 1 93 ? 10.855 -1.631 -16.023 1.00 97.00 93 TRP A CA 1
ATOM 772 C C . TRP A 1 93 ? 10.537 -2.538 -14.828 1.00 97.00 93 TRP A C 1
ATOM 774 O O . TRP A 1 93 ? 9.868 -3.558 -15.012 1.00 97.00 93 TRP A O 1
ATOM 784 N N . LYS A 1 94 ? 10.973 -2.165 -13.617 1.00 95.69 94 LYS A N 1
ATOM 785 C CA . LYS A 1 94 ? 10.804 -2.948 -12.389 1.00 95.69 94 LYS A CA 1
ATOM 786 C C . LYS A 1 94 ? 10.456 -2.056 -11.207 1.00 95.69 94 LYS A C 1
ATOM 788 O O . LYS A 1 94 ? 11.136 -1.075 -10.935 1.00 95.69 94 LYS A O 1
ATOM 793 N N . LEU A 1 95 ? 9.415 -2.412 -10.467 1.00 95.56 95 LEU A N 1
ATOM 794 C CA . LEU A 1 95 ? 9.057 -1.721 -9.229 1.00 95.56 95 LEU A CA 1
ATOM 795 C C . LEU A 1 95 ? 8.226 -2.622 -8.320 1.00 95.56 95 LEU A C 1
ATOM 797 O O . LEU A 1 95 ? 7.679 -3.633 -8.761 1.00 95.56 95 LEU A O 1
ATOM 801 N N . ILE A 1 96 ? 8.111 -2.237 -7.051 1.00 95.00 96 ILE A N 1
ATOM 802 C CA . ILE A 1 96 ? 7.157 -2.857 -6.135 1.00 95.00 96 ILE A CA 1
ATOM 803 C C . ILE A 1 96 ? 5.799 -2.175 -6.313 1.00 95.00 96 ILE A C 1
ATOM 805 O O . ILE A 1 96 ? 5.632 -1.011 -5.948 1.00 95.00 96 ILE A O 1
ATOM 809 N N . GLN A 1 97 ? 4.837 -2.896 -6.888 1.00 96.19 97 GLN A N 1
ATOM 810 C CA . GLN A 1 97 ? 3.470 -2.425 -7.093 1.00 96.19 97 GLN A CA 1
ATOM 811 C C . GLN A 1 97 ? 2.580 -2.880 -5.936 1.00 96.19 97 GLN A C 1
ATOM 813 O O . GLN A 1 97 ? 2.271 -4.059 -5.788 1.00 96.19 97 GLN A O 1
ATOM 818 N N . LEU A 1 98 ? 2.120 -1.925 -5.140 1.00 96.31 98 LEU A N 1
ATOM 819 C CA . LEU A 1 98 ? 1.188 -2.139 -4.049 1.00 96.31 98 LEU A CA 1
ATOM 820 C C . LEU A 1 98 ? -0.245 -2.283 -4.569 1.00 96.31 98 LEU A C 1
ATOM 822 O O . LEU A 1 98 ? -0.776 -1.381 -5.223 1.00 96.31 98 LEU A O 1
ATOM 826 N N . LYS A 1 99 ? -0.902 -3.381 -4.196 1.00 96.00 99 LYS A N 1
ATOM 827 C CA . LYS A 1 99 ? -2.357 -3.531 -4.292 1.00 96.00 99 LYS A CA 1
ATOM 828 C C . LYS A 1 99 ? -2.992 -3.486 -2.909 1.00 96.00 99 LYS A C 1
ATOM 830 O O . LYS A 1 99 ? -2.464 -4.059 -1.957 1.00 96.00 99 LYS A O 1
ATOM 835 N N . VAL A 1 100 ? -4.147 -2.831 -2.830 1.00 95.94 100 VAL A N 1
ATOM 836 C CA . VAL A 1 100 ? -4.987 -2.760 -1.629 1.00 95.94 100 VAL A CA 1
ATOM 837 C C . VAL A 1 100 ? -6.274 -3.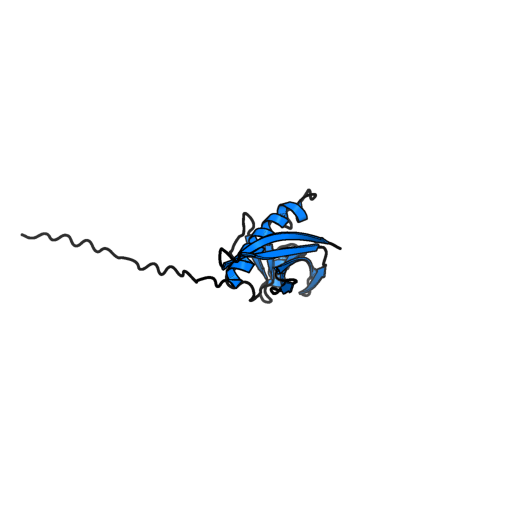522 -1.894 1.00 95.94 100 VAL A C 1
ATOM 839 O O . VAL A 1 100 ? -6.900 -3.327 -2.937 1.00 95.94 100 VAL A O 1
ATOM 842 N N . PHE A 1 101 ? -6.670 -4.373 -0.953 1.00 95.62 101 PHE A N 1
ATOM 843 C CA . PHE A 1 101 ? -7.846 -5.226 -1.091 1.00 95.62 101 PHE A CA 1
ATOM 844 C C . PHE A 1 101 ? -9.064 -4.668 -0.329 1.00 95.62 101 PHE A C 1
ATOM 846 O O . PHE A 1 101 ? -8.908 -3.880 0.614 1.00 95.62 101 PHE A O 1
ATOM 853 N N . PRO A 1 102 ? -10.295 -5.031 -0.743 1.00 95.19 102 PRO A N 1
ATOM 854 C CA . PRO A 1 102 ? -11.516 -4.673 -0.024 1.00 95.19 102 PRO A CA 1
ATOM 855 C C . PRO A 1 102 ? -11.485 -5.115 1.445 1.00 95.19 102 PRO A C 1
ATOM 857 O O . PRO A 1 102 ? -10.868 -6.123 1.773 1.00 95.19 102 PRO A O 1
ATOM 860 N N . ILE A 1 103 ? -12.175 -4.373 2.316 1.00 94.94 103 ILE A N 1
ATOM 861 C CA . ILE A 1 103 ? -12.364 -4.757 3.719 1.00 94.94 103 ILE A CA 1
ATOM 862 C C . ILE A 1 103 ? -13.052 -6.118 3.785 1.00 94.94 103 ILE A C 1
ATOM 864 O O . ILE A 1 103 ? -14.114 -6.320 3.193 1.00 94.94 103 ILE A O 1
ATOM 868 N N . GLU A 1 104 ? -12.485 -7.005 4.592 1.00 95.81 104 GLU A N 1
ATOM 869 C CA . GLU A 1 104 ? -13.104 -8.269 4.960 1.00 95.81 104 GLU A CA 1
ATOM 870 C C . GLU A 1 104 ? -13.470 -8.256 6.443 1.00 95.81 104 GLU A C 1
ATOM 872 O O . GLU A 1 104 ? -12.747 -7.714 7.277 1.00 95.81 104 GLU A O 1
ATOM 877 N N . ILE A 1 105 ? -14.607 -8.862 6.790 1.00 92.88 105 ILE A N 1
ATOM 878 C CA . ILE A 1 105 ? -14.994 -9.067 8.188 1.00 92.88 105 ILE A CA 1
ATOM 879 C C . ILE A 1 105 ? -14.783 -10.539 8.519 1.00 92.88 105 ILE A C 1
ATOM 881 O O . ILE A 1 105 ? -15.491 -11.405 8.002 1.00 92.88 105 ILE A O 1
ATOM 885 N N . LYS A 1 106 ? -13.838 -10.833 9.413 1.00 88.69 106 LYS A N 1
ATOM 886 C CA . LYS A 1 106 ? -13.546 -12.198 9.868 1.00 88.69 106 LYS A CA 1
ATOM 887 C C . LYS A 1 106 ? -13.600 -12.265 11.384 1.00 88.69 106 LYS A C 1
ATOM 889 O O . LYS A 1 106 ? -12.917 -11.521 12.073 1.00 88.69 106 LYS A O 1
ATOM 894 N N . LYS A 1 107 ? -14.422 -13.178 11.916 1.00 87.56 107 LYS A N 1
ATOM 895 C CA . LYS A 1 107 ? -14.541 -13.444 13.366 1.00 87.56 107 LYS A CA 1
ATOM 896 C C . LYS A 1 107 ? -14.782 -12.176 14.216 1.00 87.56 107 LYS A C 1
ATOM 898 O O . LYS A 1 107 ? -14.307 -12.089 15.341 1.00 87.56 107 LYS A O 1
ATOM 903 N N . GLY A 1 108 ? -15.525 -11.203 13.683 1.00 88.06 108 GLY A N 1
ATOM 904 C CA . GLY A 1 108 ? -15.830 -9.942 14.376 1.00 88.06 108 GLY A CA 1
ATOM 905 C C . GLY A 1 108 ? -14.734 -8.872 14.302 1.00 88.06 108 GLY A C 1
ATOM 906 O O . GLY A 1 108 ? -14.864 -7.840 14.954 1.00 88.06 108 GLY A O 1
ATOM 907 N N . GLN A 1 109 ? -13.686 -9.094 13.509 1.00 94.06 109 GLN A N 1
ATOM 908 C CA . GLN A 1 109 ? -12.641 -8.118 13.204 1.00 94.06 109 GLN A CA 1
ATOM 909 C C . GLN A 1 109 ? -12.776 -7.638 11.761 1.00 94.06 109 GLN A C 1
ATOM 911 O O . GLN A 1 109 ? -13.212 -8.396 10.891 1.00 94.06 109 GLN A O 1
ATOM 916 N N . ILE A 1 110 ? -12.381 -6.391 11.517 1.00 96.56 110 ILE A N 1
ATOM 917 C CA . ILE A 1 110 ? -12.125 -5.881 10.168 1.00 96.56 110 ILE A CA 1
ATOM 918 C C . ILE A 1 110 ? -10.679 -6.211 9.803 1.00 96.56 110 ILE A C 1
ATOM 920 O O . ILE A 1 110 ? -9.775 -5.979 10.603 1.00 96.56 110 ILE A O 1
ATOM 924 N N . GLU A 1 111 ? -10.470 -6.712 8.593 1.00 97.50 111 GLU A N 1
ATOM 925 C CA . GLU A 1 111 ? -9.170 -6.989 7.990 1.00 97.50 111 GLU A CA 1
ATOM 926 C C . GLU A 1 111 ? -9.020 -6.165 6.706 1.00 97.50 111 GLU A C 1
ATOM 928 O O . GLU A 1 111 ? -9.923 -6.132 5.865 1.00 97.50 111 GLU A O 1
ATOM 933 N N . ILE A 1 112 ? -7.877 -5.493 6.564 1.00 97.44 112 ILE A N 1
ATOM 934 C CA . ILE A 1 112 ? -7.465 -4.806 5.337 1.00 97.44 112 ILE A CA 1
ATOM 935 C C . ILE A 1 112 ? -6.104 -5.351 4.922 1.00 97.44 112 ILE A C 1
ATOM 937 O O . ILE A 1 112 ? -5.137 -5.262 5.684 1.00 97.44 112 ILE A O 1
ATOM 941 N N . THR A 1 113 ? -6.031 -5.876 3.703 1.00 97.44 113 THR A N 1
ATOM 942 C CA . THR A 1 113 ? -4.821 -6.500 3.163 1.00 97.44 113 THR A CA 1
ATOM 943 C C . THR A 1 113 ? -4.121 -5.592 2.160 1.00 97.44 113 THR A C 1
ATOM 945 O O . THR A 1 113 ? -4.737 -5.020 1.254 1.00 97.44 113 THR A O 1
ATOM 948 N N . PHE A 1 114 ? -2.803 -5.517 2.307 1.00 97.06 114 PHE A N 1
ATOM 949 C CA . PHE A 1 114 ? -1.863 -4.873 1.404 1.00 97.06 114 PHE A CA 1
ATOM 950 C C . PHE A 1 114 ? -0.920 -5.928 0.839 1.00 97.06 114 PHE A C 1
ATOM 952 O O . PHE A 1 114 ? -0.356 -6.722 1.593 1.00 97.06 114 PHE A O 1
ATOM 959 N N . ILE A 1 115 ? -0.734 -5.924 -0.479 1.00 96.00 115 ILE A N 1
ATOM 960 C CA . ILE A 1 115 ? 0.190 -6.840 -1.150 1.00 96.00 115 ILE A CA 1
ATOM 961 C C . ILE A 1 115 ? 1.168 -6.039 -2.013 1.00 96.00 115 ILE A C 1
ATOM 963 O O . ILE A 1 115 ? 0.741 -5.444 -3.011 1.00 96.00 115 ILE A O 1
ATOM 967 N N . PRO A 1 116 ? 2.464 -6.010 -1.658 1.00 95.19 116 PRO A N 1
ATOM 968 C CA . PRO A 1 116 ? 3.516 -5.487 -2.517 1.00 95.19 116 PRO A CA 1
ATOM 969 C C . PRO A 1 116 ? 3.930 -6.545 -3.547 1.00 95.19 116 PRO A C 1
ATOM 971 O O . PRO A 1 116 ? 4.675 -7.471 -3.250 1.00 95.19 116 PRO A O 1
ATOM 974 N N . TYR A 1 117 ? 3.458 -6.409 -4.783 1.00 95.50 117 TYR A N 1
ATOM 975 C CA . TYR A 1 117 ? 3.870 -7.286 -5.875 1.00 95.50 117 TYR A CA 1
ATOM 976 C C . TYR A 1 117 ? 5.209 -6.851 -6.463 1.00 95.50 117 TYR A C 1
ATOM 978 O O . TYR A 1 117 ? 5.417 -5.671 -6.754 1.00 95.50 117 TYR A O 1
ATOM 986 N N . HIS A 1 118 ? 6.073 -7.819 -6.756 1.00 94.69 118 HIS A N 1
ATOM 987 C CA . HIS A 1 118 ? 7.232 -7.609 -7.615 1.00 94.69 118 HIS A CA 1
ATOM 988 C C . HIS A 1 118 ? 6.761 -7.450 -9.061 1.00 94.69 118 HIS A C 1
ATOM 990 O O . HIS A 1 118 ? 6.435 -8.429 -9.737 1.00 94.69 118 HIS A O 1
ATOM 996 N N . GLY A 1 119 ? 6.680 -6.204 -9.519 1.00 96.12 119 GLY A N 1
ATOM 997 C CA . GLY A 1 119 ? 6.243 -5.860 -10.860 1.00 96.12 119 GLY A CA 1
ATOM 998 C C . GLY A 1 119 ? 7.400 -5.824 -11.848 1.00 96.12 119 GLY A C 1
ATOM 999 O O . GLY A 1 119 ? 8.395 -5.134 -11.627 1.00 96.12 119 GLY A O 1
ATOM 1000 N N . GLU A 1 120 ? 7.235 -6.504 -12.978 1.00 97.81 120 GLU A N 1
ATOM 1001 C CA . GLU A 1 120 ? 8.115 -6.403 -14.143 1.00 97.81 120 GLU A CA 1
ATOM 1002 C C . GLU A 1 120 ? 7.266 -6.184 -15.394 1.00 97.81 120 GLU A C 1
ATOM 1004 O O . GLU A 1 120 ? 6.320 -6.928 -15.652 1.00 97.81 120 GLU A O 1
ATOM 1009 N N . MET A 1 121 ? 7.591 -5.157 -16.179 1.00 98.00 121 MET A N 1
ATOM 1010 C CA . MET A 1 121 ? 6.884 -4.859 -17.423 1.00 98.00 121 MET A CA 1
ATOM 1011 C C . MET A 1 121 ? 7.823 -4.978 -18.619 1.00 98.00 121 MET A C 1
ATOM 1013 O O . MET A 1 121 ? 8.884 -4.367 -18.648 1.00 98.00 121 MET A O 1
ATOM 1017 N N . ASP A 1 122 ? 7.432 -5.705 -19.661 1.00 96.81 122 ASP A N 1
ATOM 1018 C CA . ASP A 1 122 ? 8.229 -5.726 -20.886 1.00 96.81 122 ASP A CA 1
ATOM 1019 C C . ASP A 1 122 ? 8.048 -4.441 -21.726 1.00 96.81 122 ASP A C 1
ATOM 1021 O O . ASP A 1 122 ? 7.109 -3.658 -21.563 1.00 96.81 122 ASP A O 1
ATOM 1025 N N . LYS A 1 123 ? 8.926 -4.221 -22.714 1.00 93.69 123 LYS A N 1
ATOM 1026 C CA . LYS A 1 123 ? 8.841 -3.040 -23.602 1.00 93.69 123 LYS A CA 1
ATOM 1027 C C . LYS A 1 123 ? 7.533 -2.977 -24.410 1.00 93.69 123 LYS A C 1
ATOM 1029 O O . LYS A 1 123 ? 7.134 -1.897 -24.868 1.00 93.69 123 LYS A O 1
ATOM 1034 N N . LYS A 1 124 ? 6.864 -4.118 -24.610 1.00 94.62 124 LYS A N 1
ATOM 1035 C CA . LYS A 1 124 ? 5.573 -4.207 -25.308 1.00 94.62 124 LYS A CA 1
ATOM 1036 C C . LYS A 1 124 ? 4.425 -3.753 -24.399 1.00 94.62 124 LYS A C 1
ATOM 1038 O O . LYS A 1 124 ? 3.419 -3.284 -24.920 1.00 94.62 124 LYS A O 1
ATOM 1043 N N . GLY A 1 125 ? 4.634 -3.715 -23.085 1.00 92.88 125 GLY A N 1
ATOM 1044 C CA . GLY A 1 125 ? 3.664 -3.296 -22.076 1.00 92.88 125 GLY A CA 1
ATOM 1045 C C . GLY A 1 125 ? 3.007 -4.467 -21.349 1.00 92.88 125 GLY A C 1
ATOM 1046 O O . GLY A 1 125 ? 2.016 -4.255 -20.658 1.00 92.88 125 GLY A O 1
ATOM 1047 N N . ASN A 1 126 ? 3.523 -5.689 -21.502 1.00 96.62 126 ASN A N 1
ATOM 1048 C CA . ASN A 1 126 ? 3.023 -6.840 -20.762 1.00 96.62 126 ASN A CA 1
ATOM 1049 C C . ASN A 1 126 ? 3.528 -6.760 -19.322 1.00 96.62 126 ASN A C 1
ATOM 1051 O O . ASN A 1 126 ? 4.739 -6.747 -19.100 1.00 96.62 126 ASN A O 1
ATOM 1055 N N . LEU A 1 127 ? 2.599 -6.695 -18.369 1.00 96.94 127 LEU A N 1
ATOM 1056 C CA . LEU A 1 127 ? 2.891 -6.634 -16.942 1.00 96.94 127 LEU A CA 1
ATOM 1057 C C . LEU A 1 127 ? 2.856 -8.036 -16.327 1.00 96.94 127 LEU A C 1
ATOM 1059 O O . LEU A 1 127 ? 1.859 -8.747 -16.453 1.00 96.94 127 LEU A O 1
ATOM 1063 N N . ASN A 1 128 ? 3.920 -8.391 -15.617 1.00 97.50 128 ASN A N 1
ATOM 1064 C CA . ASN A 1 128 ? 3.991 -9.545 -14.736 1.00 97.50 128 ASN A CA 1
ATOM 1065 C C . ASN A 1 128 ? 4.041 -9.068 -13.278 1.00 97.50 128 ASN A C 1
ATOM 1067 O O . ASN A 1 128 ? 4.809 -8.164 -12.954 1.00 97.50 128 ASN A O 1
ATOM 1071 N N . LEU A 1 129 ? 3.229 -9.675 -12.411 1.00 95.94 129 LEU A N 1
ATOM 1072 C CA . LEU A 1 129 ? 3.176 -9.381 -10.980 1.00 95.94 129 LEU A CA 1
ATOM 1073 C C . LEU A 1 129 ? 3.486 -10.657 -10.195 1.00 95.94 129 LEU A C 1
ATOM 1075 O O . LEU A 1 129 ? 2.648 -11.553 -10.099 1.00 95.94 129 LEU A O 1
ATOM 1079 N N . GLY A 1 130 ? 4.690 -10.731 -9.631 1.00 93.31 130 GLY A N 1
ATOM 1080 C CA . GLY A 1 130 ? 5.095 -11.806 -8.731 1.00 93.31 130 GLY A CA 1
ATOM 1081 C C . GLY A 1 130 ? 4.627 -11.530 -7.304 1.00 93.31 130 GLY A C 1
ATOM 1082 O O . GLY A 1 130 ? 4.937 -10.476 -6.750 1.00 93.31 130 GLY A O 1
ATOM 1083 N N . LEU A 1 131 ? 3.878 -12.463 -6.716 1.00 88.25 131 LEU A N 1
ATOM 1084 C CA . LEU A 1 131 ? 3.518 -12.427 -5.299 1.00 88.25 131 LEU A CA 1
ATOM 1085 C C . LEU A 1 131 ? 4.682 -12.980 -4.471 1.00 88.25 131 LEU A C 1
ATOM 1087 O O . LEU A 1 131 ? 5.107 -14.105 -4.723 1.00 88.25 131 LEU A O 1
ATOM 1091 N N . SER A 1 132 ? 5.156 -12.220 -3.489 1.00 78.19 132 SER A N 1
ATOM 1092 C CA . SER A 1 132 ? 6.091 -12.712 -2.469 1.00 78.19 132 SER A CA 1
ATOM 1093 C C . SER A 1 132 ? 5.431 -12.713 -1.098 1.00 78.19 132 SER A C 1
ATOM 1095 O O . SER A 1 132 ? 5.374 -13.737 -0.432 1.00 78.19 132 SER A O 1
ATOM 1097 N N . ASP A 1 133 ? 4.859 -11.574 -0.726 1.00 91.94 133 ASP A N 1
ATOM 1098 C CA . ASP A 1 133 ? 4.565 -11.240 0.658 1.00 91.94 133 ASP A CA 1
ATOM 1099 C C . ASP A 1 133 ? 3.220 -10.527 0.790 1.00 91.94 133 ASP A C 1
ATOM 1101 O O . ASP A 1 133 ? 2.643 -10.054 -0.192 1.00 91.94 133 ASP A O 1
ATOM 1105 N N . TRP A 1 134 ? 2.717 -10.421 2.017 1.00 95.62 134 TRP A N 1
ATOM 1106 C CA . TRP A 1 134 ? 1.503 -9.668 2.307 1.00 95.62 134 TRP A CA 1
ATOM 1107 C C . TRP A 1 134 ? 1.522 -9.076 3.720 1.00 95.62 134 TRP A C 1
ATOM 1109 O O . TRP A 1 134 ? 2.215 -9.558 4.620 1.00 95.62 134 TRP A O 1
ATOM 1119 N N . THR A 1 135 ? 0.723 -8.028 3.914 1.00 97.69 135 THR A N 1
ATOM 1120 C CA . THR A 1 135 ? 0.485 -7.386 5.209 1.00 97.69 135 THR A CA 1
ATOM 1121 C C . THR A 1 135 ? -1.011 -7.261 5.453 1.00 97.69 135 THR A C 1
ATOM 1123 O O . THR A 1 135 ? -1.724 -6.614 4.686 1.00 97.69 135 THR A O 1
ATOM 1126 N N . ASN A 1 136 ? -1.472 -7.810 6.569 1.00 97.88 136 ASN A N 1
ATOM 1127 C CA . ASN A 1 136 ? -2.843 -7.713 7.044 1.00 97.88 136 ASN A CA 1
ATOM 1128 C C . ASN A 1 136 ? -2.923 -6.768 8.243 1.00 97.88 136 ASN A C 1
ATOM 1130 O O . ASN A 1 136 ? -2.218 -6.952 9.237 1.00 97.88 136 ASN A O 1
ATOM 1134 N N . ILE A 1 137 ? -3.809 -5.775 8.170 1.00 98.25 137 ILE A N 1
ATOM 1135 C CA . ILE A 1 137 ? -4.103 -4.861 9.276 1.00 98.25 137 ILE A CA 1
ATOM 1136 C C . ILE A 1 137 ? -5.473 -5.196 9.852 1.00 98.25 137 ILE A C 1
ATOM 1138 O O . ILE A 1 137 ? -6.470 -5.189 9.128 1.00 98.25 137 ILE A O 1
ATOM 1142 N N . PHE A 1 138 ? -5.516 -5.452 11.158 1.00 97.81 138 PHE A N 1
ATOM 1143 C CA . PHE A 1 138 ? -6.727 -5.847 11.866 1.00 97.81 138 PHE A CA 1
ATOM 1144 C C . PHE A 1 138 ? -7.247 -4.729 12.761 1.00 97.81 138 PHE A C 1
ATOM 1146 O O . PHE A 1 138 ? -6.484 -4.067 13.474 1.00 97.81 138 PHE A O 1
ATOM 1153 N N . PHE A 1 139 ? -8.568 -4.574 12.762 1.00 97.50 139 PHE A N 1
ATOM 1154 C CA . PHE A 1 139 ? -9.286 -3.650 13.623 1.00 97.50 139 PHE A CA 1
ATOM 1155 C C . PHE A 1 139 ? -10.339 -4.384 14.446 1.00 97.50 139 PHE A C 1
ATOM 1157 O O . PHE A 1 139 ? -11.081 -5.228 13.936 1.00 97.50 139 PHE A O 1
ATOM 1164 N N . GLN A 1 140 ? -10.449 -3.984 15.708 1.00 96.12 140 GLN A N 1
ATOM 1165 C CA . GLN A 1 140 ? -11.467 -4.453 16.637 1.00 96.12 140 GLN A CA 1
ATOM 1166 C C . GLN A 1 140 ? -12.424 -3.312 16.975 1.00 96.12 140 GLN A C 1
ATOM 1168 O O . GLN A 1 140 ? -12.016 -2.157 17.080 1.00 96.12 140 GLN A O 1
ATOM 1173 N N . TYR A 1 141 ? -13.706 -3.622 17.152 1.00 93.94 141 TYR A N 1
ATOM 1174 C CA . TYR A 1 141 ? -14.672 -2.623 17.590 1.00 93.94 141 TYR A CA 1
ATOM 1175 C C . TYR A 1 141 ? -14.556 -2.384 19.099 1.00 93.94 141 TYR A C 1
ATOM 1177 O O . TYR A 1 141 ? -14.712 -3.311 19.895 1.00 93.94 141 TYR A O 1
ATOM 1185 N N . ASP A 1 142 ? -14.314 -1.138 19.499 1.00 92.94 142 ASP A N 1
ATOM 1186 C CA . ASP A 1 142 ? -14.377 -0.708 20.893 1.00 92.94 142 ASP A CA 1
ATOM 1187 C C . ASP A 1 142 ? -15.804 -0.246 21.217 1.00 92.94 142 ASP A C 1
ATOM 1189 O O . ASP A 1 142 ? -16.253 0.809 20.761 1.00 92.94 142 ASP A O 1
ATOM 1193 N N . CYS A 1 143 ? -16.519 -1.021 22.037 1.00 93.00 143 CYS A N 1
ATOM 1194 C CA . CYS A 1 143 ? -17.894 -0.718 22.441 1.00 93.00 143 CYS A CA 1
ATOM 1195 C C . CYS A 1 143 ? -18.025 0.546 23.308 1.00 93.00 143 CYS A C 1
ATOM 1197 O O . CYS A 1 143 ? -19.080 1.182 23.291 1.00 93.00 143 CYS A O 1
ATOM 1199 N N . ASN A 1 144 ? -16.986 0.921 24.060 1.00 94.69 144 ASN A N 1
ATOM 1200 C CA . ASN A 1 144 ? -16.999 2.113 24.909 1.00 94.69 144 ASN A CA 1
ATOM 1201 C C . ASN A 1 144 ? -16.853 3.374 24.056 1.00 94.69 144 ASN A C 1
ATOM 1203 O O . ASN A 1 144 ? -17.575 4.351 24.246 1.00 94.69 144 ASN A O 1
ATOM 1207 N N . GLN A 1 145 ? -15.928 3.336 23.095 1.00 91.50 145 GLN A N 1
ATOM 1208 C CA . GLN A 1 145 ? -15.647 4.454 22.192 1.00 91.50 145 GLN A CA 1
ATOM 1209 C C . GLN A 1 145 ? -16.543 4.461 20.946 1.00 91.50 145 GLN A C 1
ATOM 1211 O O . GLN A 1 145 ? -16.535 5.438 20.200 1.00 91.50 145 GLN A O 1
ATOM 1216 N N . LYS A 1 146 ? -17.311 3.385 20.736 1.00 90.38 146 LYS A N 1
ATOM 1217 C CA . LYS A 1 146 ? -18.188 3.148 19.582 1.00 90.38 146 LYS A CA 1
ATOM 1218 C C . LYS A 1 146 ? -17.474 3.335 18.243 1.00 90.38 146 LYS A C 1
ATOM 1220 O O . LYS A 1 146 ? -18.032 3.925 17.321 1.00 90.38 146 LYS A O 1
ATOM 1225 N N . LYS A 1 147 ? -16.238 2.846 18.148 1.00 91.31 147 LYS A N 1
ATOM 1226 C CA . LYS A 1 147 ? -15.394 2.995 16.959 1.00 91.31 147 LYS A CA 1
ATOM 1227 C C . LYS A 1 147 ? -14.519 1.771 16.742 1.00 91.31 147 LYS A C 1
ATOM 1229 O O . LYS A 1 147 ? -14.126 1.102 17.698 1.00 91.31 147 LYS A O 1
ATOM 1234 N N . TRP A 1 148 ? -14.162 1.526 15.491 1.00 92.81 148 TRP A N 1
ATOM 1235 C CA . TRP A 1 148 ? -13.111 0.575 15.153 1.00 92.81 148 TRP A CA 1
ATOM 1236 C C . TRP A 1 148 ? -11.741 1.137 15.542 1.00 92.81 148 TRP A C 1
ATOM 1238 O O . TRP A 1 148 ? -11.409 2.282 15.231 1.00 92.81 148 TRP A O 1
ATOM 1248 N N . ILE A 1 149 ? -10.946 0.330 16.237 1.00 94.62 149 ILE A N 1
ATOM 1249 C CA . ILE A 1 149 ? -9.587 0.663 16.655 1.00 94.62 149 ILE A CA 1
ATOM 1250 C C . ILE A 1 149 ? -8.609 -0.331 16.049 1.00 94.62 149 ILE A C 1
ATOM 1252 O O . ILE A 1 149 ? -8.908 -1.518 15.936 1.00 94.62 149 ILE A O 1
ATOM 1256 N N . TYR A 1 150 ? -7.437 0.162 15.653 1.00 96.38 150 TYR A N 1
ATOM 1257 C CA . TYR A 1 150 ? -6.332 -0.704 15.260 1.00 96.38 150 TYR A CA 1
ATOM 1258 C C . TYR A 1 150 ? -6.012 -1.669 16.406 1.00 96.38 150 TYR A C 1
ATOM 1260 O O . TYR A 1 150 ? -5.823 -1.237 17.545 1.00 96.38 150 TYR A O 1
ATOM 1268 N N . GLU A 1 151 ? -5.935 -2.954 16.087 1.00 96.56 151 GLU A N 1
ATOM 1269 C CA . GLU A 1 151 ? -5.601 -4.009 17.038 1.00 96.56 151 GLU A CA 1
ATOM 1270 C C . GLU A 1 151 ? -4.173 -4.502 16.800 1.00 96.56 151 GLU A C 1
ATOM 1272 O O . GLU A 1 151 ? -3.332 -4.445 17.699 1.00 96.56 151 GLU A O 1
ATOM 1277 N N . ARG A 1 152 ? -3.887 -4.973 15.580 1.00 97.56 152 ARG A N 1
ATOM 1278 C CA . ARG A 1 152 ? -2.603 -5.594 15.238 1.00 97.56 152 ARG A CA 1
ATOM 1279 C C . ARG A 1 152 ? -2.319 -5.582 13.737 1.00 97.56 152 ARG A C 1
ATOM 1281 O O . ARG A 1 152 ? -3.217 -5.385 12.919 1.00 97.56 152 ARG A O 1
ATOM 1288 N N . THR A 1 153 ? -1.063 -5.864 13.408 1.00 98.25 153 THR A N 1
ATOM 1289 C CA . THR A 1 153 ? -0.577 -6.113 12.050 1.00 98.25 153 THR A CA 1
ATOM 1290 C C . THR A 1 153 ? 0.031 -7.506 11.986 1.00 98.25 153 THR A C 1
ATOM 1292 O O . THR A 1 153 ? 0.813 -7.874 12.863 1.00 98.25 153 THR A O 1
ATOM 1295 N N . GLU A 1 154 ? -0.292 -8.259 10.943 1.00 97.25 154 GLU A N 1
ATOM 1296 C CA . GLU A 1 154 ? 0.338 -9.541 10.629 1.00 97.25 154 GLU A CA 1
ATOM 1297 C C . GLU A 1 154 ? 0.988 -9.453 9.246 1.00 97.25 154 GLU A C 1
ATOM 1299 O O . GLU A 1 154 ? 0.424 -8.856 8.332 1.00 97.25 154 GLU A O 1
ATOM 1304 N N . ASN A 1 155 ? 2.173 -10.039 9.095 1.00 96.31 155 ASN A N 1
ATOM 1305 C CA . ASN A 1 155 ? 2.869 -10.134 7.815 1.00 96.31 155 ASN A CA 1
ATOM 1306 C C . ASN A 1 155 ? 3.241 -11.585 7.533 1.00 96.31 155 ASN A C 1
ATOM 1308 O O . ASN A 1 155 ? 3.348 -12.402 8.452 1.00 96.31 155 ASN A O 1
ATOM 1312 N N . GLY A 1 156 ? 3.627 -11.833 6.294 1.00 91.44 156 GLY A N 1
ATOM 1313 C CA . GLY A 1 156 ? 4.596 -12.874 5.969 1.00 91.44 156 GLY A CA 1
ATOM 1314 C C . GLY A 1 156 ? 4.867 -12.928 4.465 1.00 91.44 156 GLY A C 1
ATOM 1315 O O . GLY A 1 156 ? 4.591 -11.954 3.766 1.00 91.44 156 GLY A O 1
ATOM 1316 N N . GLY A 1 157 ? 5.308 -14.094 3.986 1.00 85.06 157 GLY A N 1
ATOM 1317 C CA . GLY A 1 157 ? 5.340 -14.420 2.565 1.00 85.06 157 GLY A CA 1
ATOM 1318 C C . GLY A 1 157 ? 5.274 -15.910 2.253 1.00 85.06 157 GLY A C 1
ATOM 1319 O O . GLY A 1 157 ? 5.008 -16.733 3.136 1.00 85.06 157 GLY A O 1
ATOM 1320 N N . ILE A 1 158 ? 5.470 -16.205 0.969 1.00 64.38 158 ILE A N 1
ATOM 1321 C CA . ILE A 1 158 ? 5.573 -17.539 0.360 1.00 64.38 158 ILE A CA 1
ATOM 1322 C C . ILE A 1 158 ? 7.030 -18.003 0.361 1.00 64.38 158 ILE A C 1
ATOM 1324 O O . ILE A 1 158 ? 7.909 -17.203 -0.028 1.00 64.38 158 ILE A O 1
#

Foldseek 3Di:
DDDDDDDDPPPPPPPPPPPPQDQQLVVVVVLVLVVLVCLPVPVCVPPPDSPLVLEAEEEDDPSHVCDDCDHDNYGYHYDDPVCPLVVCVVVVQWHFYKYKDDWDQDPQKTKIKIWGWTWGADPVGDIDTHGFKMKIWIWHQDPVVRGTDTDDMDMDTD

pLDDT: mean 85.88, std 16.59, range [39.56, 98.25]

Secondary structure (DSSP, 8-state):
----------------------HHHHHHHHHHHHHHHHIIIIISTT-S--GGGSEEEEE--TT-TT--SEETTEEEEEE-TTTHHHHHHHTTTEEEEEEEPPPEEETTEEEEEEEEEEEEE-TT--EEEE--EEEEEEEEEETTTTEEEEEEEEEEE-

Mean predicted aligned error: 8.69 Å

Solvent-accessible surface area (backbone atoms only — not comparable to full-atom values): 9538 Å² total; per-residue (Å²): 136,91,82,82,85,82,82,82,79,80,78,74,80,75,79,74,82,74,72,78,71,50,75,65,46,50,49,50,51,53,43,50,54,56,48,59,53,37,48,55,69,61,75,31,62,87,49,94,72,53,70,72,70,50,42,45,35,29,55,68,55,86,76,52,85,78,72,64,67,49,59,89,92,26,45,48,43,78,36,44,92,87,49,39,65,61,54,35,58,75,44,80,26,45,49,45,39,31,42,77,52,76,80,41,80,55,99,83,26,43,36,39,42,39,33,55,20,50,30,40,40,48,98,90,62,56,76,45,72,44,82,47,42,41,37,39,33,34,26,38,70,38,82,88,78,70,42,76,37,85,70,51,76,48,74,56,70,118